Protein AF-A0A7V9Q312-F1 (afdb_monomer_lite)

Secondary structure (DSSP, 8-state):
---EEEEEEEETTEEEEEEEES-SGGG--HHHHHHH----GGGS--HHHHHHHHHHHTS--TT-EE--TT-TT-HHHHHHHHTT-EE-

Foldseek 3Di:
DWDWDWDWDDAPNDTDTFIATPDQVVVDDPVCCVPPVDGLCLRDDDPVLNVLLNVQLPAQCQAAADEDDSCRSNSNVVSNVNSVYPYD

Radius of gyration: 14.9 Å; chains: 1; bounding box: 29×22×42 Å

pLDDT: mean 92.55, std 8.04, range [53.31, 98.31]

Sequence (88 aa):
MTGTVEEAVGIAGHEILIERPRNSEALLDEDAFEHEEFLPYWAELWPSSRALARAVLGRALRNQPTLELGCGLGLPSIAAAMAGGRVV

Structure (mmCIF, N/CA/C/O backbone):
data_AF-A0A7V9Q312-F1
#
_entry.id   AF-A0A7V9Q312-F1
#
loop_
_atom_site.group_PDB
_atom_site.id
_atom_site.type_symbol
_atom_site.label_atom_id
_atom_site.label_alt_id
_atom_site.label_comp_id
_atom_site.label_asym_id
_atom_site.label_entity_id
_atom_site.label_seq_id
_atom_site.pdbx_PDB_ins_code
_atom_site.Cartn_x
_atom_site.Cartn_y
_atom_site.Cartn_z
_atom_site.occupancy
_atom_site.B_iso_or_equiv
_atom_site.auth_seq_id
_atom_site.auth_comp_id
_atom_site.auth_asym_id
_atom_site.auth_atom_id
_atom_site.pdbx_PDB_model_num
ATOM 1 N N . MET A 1 1 ? 13.901 -11.214 -17.343 1.00 53.31 1 MET A N 1
ATOM 2 C CA . MET A 1 1 ? 13.018 -12.247 -16.753 1.00 53.31 1 MET A CA 1
ATOM 3 C C . MET A 1 1 ? 11.842 -11.541 -16.107 1.00 53.31 1 MET A C 1
ATOM 5 O O . MET A 1 1 ? 12.022 -10.931 -15.060 1.00 53.31 1 MET A O 1
ATOM 9 N N . THR A 1 2 ? 10.683 -11.571 -16.757 1.00 63.34 2 THR A N 1
ATOM 10 C CA . THR A 1 2 ? 9.408 -11.072 -16.230 1.00 63.34 2 THR A CA 1
ATOM 11 C C . THR A 1 2 ? 8.850 -12.114 -15.263 1.00 63.34 2 THR A C 1
ATOM 13 O O . THR A 1 2 ? 8.564 -13.246 -15.637 1.00 63.34 2 THR A O 1
ATOM 16 N N . GLY A 1 3 ? 8.795 -11.776 -13.983 1.00 87.88 3 GLY A N 1
ATOM 17 C CA . GLY A 1 3 ? 8.318 -12.672 -12.937 1.00 87.88 3 GLY A CA 1
ATOM 18 C C . GLY A 1 3 ? 8.159 -11.914 -11.632 1.00 87.88 3 GLY A C 1
ATOM 19 O O . GLY A 1 3 ? 8.708 -10.819 -11.476 1.00 87.88 3 GLY A O 1
ATOM 20 N N . THR A 1 4 ? 7.409 -12.488 -10.704 1.00 94.12 4 THR A N 1
ATOM 21 C CA . THR A 1 4 ? 7.167 -11.892 -9.395 1.00 94.12 4 THR A CA 1
ATOM 22 C C . THR A 1 4 ? 8.206 -12.341 -8.365 1.00 94.12 4 THR A C 1
ATOM 24 O O . THR A 1 4 ? 8.991 -13.284 -8.563 1.00 94.12 4 THR A O 1
ATOM 27 N N . VAL A 1 5 ? 8.270 -11.579 -7.281 1.00 95.06 5 VAL A N 1
ATOM 28 C CA . VAL A 1 5 ? 8.936 -11.906 -6.024 1.00 95.06 5 VAL A CA 1
ATOM 29 C C . VAL A 1 5 ? 7.953 -11.662 -4.896 1.00 95.06 5 VAL A C 1
ATOM 31 O O . VAL A 1 5 ? 7.206 -10.686 -4.931 1.00 95.06 5 VAL A O 1
ATOM 34 N N . GLU A 1 6 ? 7.996 -12.515 -3.883 1.00 96.25 6 GLU A N 1
ATOM 35 C CA . GLU A 1 6 ? 7.399 -12.199 -2.592 1.00 96.25 6 GLU A CA 1
ATOM 36 C C . GLU A 1 6 ? 8.408 -11.405 -1.761 1.00 96.25 6 GLU A C 1
ATOM 38 O O . GLU A 1 6 ? 9.566 -11.801 -1.607 1.00 96.25 6 GLU A O 1
ATOM 43 N N . GLU A 1 7 ? 7.967 -10.273 -1.228 1.00 95.25 7 GLU A N 1
ATOM 44 C CA . GLU A 1 7 ? 8.712 -9.463 -0.274 1.00 95.25 7 GLU A CA 1
ATOM 45 C C . GLU A 1 7 ? 7.974 -9.447 1.066 1.00 95.25 7 GLU A C 1
ATOM 47 O O .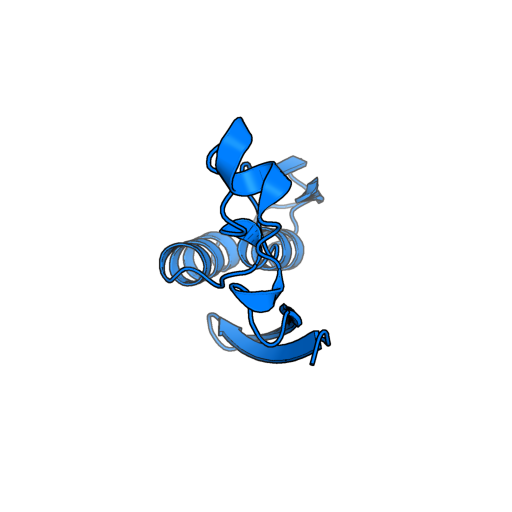 GLU A 1 7 ? 6.802 -9.075 1.143 1.00 95.25 7 GLU A O 1
ATOM 52 N N . ALA A 1 8 ? 8.671 -9.831 2.136 1.00 97.19 8 ALA A N 1
ATOM 53 C CA . ALA A 1 8 ? 8.167 -9.724 3.498 1.00 97.19 8 ALA A CA 1
ATOM 54 C C . ALA A 1 8 ? 8.398 -8.308 4.044 1.00 97.19 8 ALA A C 1
ATOM 56 O O . ALA A 1 8 ? 9.534 -7.862 4.222 1.00 97.19 8 ALA A O 1
ATOM 57 N N . VAL A 1 9 ? 7.311 -7.596 4.341 1.00 97.38 9 VAL A N 1
ATOM 58 C CA . VAL A 1 9 ? 7.340 -6.218 4.832 1.00 97.38 9 VAL A CA 1
ATOM 59 C C . VAL A 1 9 ? 6.912 -6.172 6.295 1.00 97.38 9 VAL A C 1
ATOM 61 O O . VAL A 1 9 ? 5.744 -6.353 6.636 1.00 97.38 9 VAL A O 1
ATOM 64 N N . GLY A 1 10 ? 7.863 -5.865 7.178 1.00 97.31 10 GLY A N 1
ATOM 65 C CA . GLY A 1 10 ? 7.590 -5.659 8.601 1.00 97.31 10 GLY A CA 1
ATOM 66 C C . GLY A 1 10 ? 6.904 -4.317 8.892 1.00 97.31 10 GLY A C 1
ATOM 67 O O . GLY A 1 10 ? 7.491 -3.255 8.660 1.00 97.31 10 GLY A O 1
ATOM 68 N N . ILE A 1 11 ? 5.697 -4.352 9.464 1.00 96.88 11 ILE A N 1
ATOM 69 C CA . ILE A 1 11 ? 4.899 -3.188 9.878 1.00 96.88 11 ILE A CA 1
ATOM 70 C C . ILE A 1 11 ? 4.372 -3.393 11.303 1.00 96.88 11 ILE A C 1
ATOM 72 O O . ILE A 1 11 ? 3.520 -4.235 11.550 1.00 96.88 11 ILE A O 1
ATOM 76 N N . ALA A 1 12 ? 4.868 -2.589 12.252 1.00 92.56 12 ALA A N 1
ATOM 77 C CA . ALA A 1 12 ? 4.409 -2.561 13.651 1.00 92.56 12 ALA A CA 1
ATOM 78 C C . ALA A 1 12 ? 4.297 -3.949 14.324 1.00 92.56 12 ALA A C 1
ATOM 80 O O . ALA A 1 12 ? 3.342 -4.219 15.041 1.00 92.56 12 ALA A O 1
ATOM 81 N N . GLY A 1 13 ? 5.279 -4.828 14.094 1.00 94.44 13 GLY A N 1
ATOM 82 C CA . GLY A 1 13 ? 5.303 -6.182 14.663 1.00 94.44 13 GLY A CA 1
ATOM 83 C C . GLY A 1 13 ? 4.530 -7.230 13.857 1.00 94.44 13 GLY A C 1
ATOM 84 O O . GLY A 1 13 ? 4.568 -8.403 14.213 1.00 94.44 13 GLY A O 1
ATOM 85 N N . HIS A 1 14 ? 3.886 -6.833 12.761 1.00 95.88 14 HIS A N 1
ATOM 86 C CA . HIS A 1 14 ? 3.292 -7.736 11.784 1.00 95.88 14 HIS A CA 1
ATOM 87 C C . HIS A 1 14 ? 4.201 -7.882 10.569 1.00 95.88 14 HIS A C 1
ATOM 89 O O . HIS A 1 14 ? 4.881 -6.934 10.173 1.00 95.88 14 HIS A O 1
ATOM 95 N N . GLU A 1 15 ? 4.176 -9.060 9.960 1.00 97.44 15 GLU A N 1
ATOM 96 C CA . GLU A 1 15 ? 4.808 -9.321 8.674 1.00 97.44 15 GLU A CA 1
ATOM 97 C C . GLU A 1 15 ? 3.718 -9.430 7.609 1.00 97.44 15 GLU A C 1
ATOM 99 O O . GLU A 1 15 ? 2.770 -10.201 7.761 1.00 97.44 15 GLU A O 1
ATOM 104 N N . ILE A 1 16 ? 3.826 -8.612 6.563 1.00 97.31 16 ILE A N 1
ATOM 105 C CA . ILE A 1 16 ? 2.905 -8.606 5.426 1.00 97.31 16 ILE A CA 1
ATOM 106 C C . ILE A 1 16 ? 3.688 -9.068 4.203 1.00 97.31 16 ILE A C 1
ATOM 108 O O . ILE A 1 16 ? 4.686 -8.444 3.845 1.00 97.31 16 ILE A O 1
ATOM 112 N N . LEU A 1 17 ? 3.237 -10.147 3.567 1.00 97.25 17 LEU A N 1
ATOM 113 C CA . LEU A 1 17 ? 3.806 -10.625 2.309 1.00 97.25 17 LEU A CA 1
ATOM 114 C C . LEU A 1 17 ? 3.187 -9.846 1.149 1.00 97.25 17 LEU A C 1
ATOM 116 O O . LEU A 1 17 ? 1.964 -9.786 1.019 1.00 97.25 17 LEU A O 1
ATOM 120 N N . ILE A 1 18 ? 4.039 -9.247 0.325 1.00 96.81 18 ILE A N 1
ATOM 121 C CA . ILE A 1 18 ? 3.649 -8.523 -0.881 1.00 96.81 18 ILE A CA 1
ATOM 122 C C . ILE A 1 18 ? 4.258 -9.240 -2.077 1.00 96.81 18 ILE A C 1
ATOM 124 O O . ILE A 1 18 ? 5.480 -9.320 -2.202 1.00 96.81 18 ILE A O 1
ATOM 128 N N . GLU A 1 19 ? 3.412 -9.736 -2.975 1.00 95.44 19 GLU A N 1
ATOM 129 C CA . GLU A 1 19 ? 3.861 -10.169 -4.290 1.00 95.44 19 GLU A CA 1
ATOM 130 C C . GLU A 1 19 ? 4.019 -8.939 -5.186 1.00 95.44 19 GLU A C 1
ATOM 132 O O . GLU A 1 19 ? 3.081 -8.162 -5.374 1.00 95.44 19 GLU A O 1
ATOM 137 N N . ARG A 1 20 ? 5.217 -8.743 -5.734 1.00 94.56 20 ARG A N 1
ATOM 138 C CA . ARG A 1 20 ? 5.498 -7.633 -6.645 1.00 94.56 20 ARG A CA 1
ATOM 139 C C . ARG A 1 20 ? 6.368 -8.061 -7.821 1.00 94.56 20 ARG A C 1
ATOM 141 O O . ARG A 1 20 ? 7.043 -9.091 -7.752 1.00 94.56 20 ARG A O 1
ATOM 148 N N . PRO A 1 21 ? 6.415 -7.266 -8.897 1.00 93.94 21 PRO A N 1
ATOM 149 C CA . PRO A 1 21 ? 7.361 -7.475 -9.982 1.00 93.94 21 PRO A CA 1
ATOM 150 C C . PRO A 1 21 ? 8.803 -7.519 -9.464 1.00 93.94 21 PRO A C 1
ATOM 152 O O . PRO A 1 21 ? 9.220 -6.702 -8.640 1.00 93.94 21 PRO A O 1
ATOM 155 N N . ARG A 1 22 ? 9.584 -8.482 -9.964 1.00 92.31 22 ARG A N 1
ATOM 156 C CA . ARG A 1 22 ? 11.006 -8.619 -9.618 1.00 92.31 22 ARG A CA 1
ATOM 157 C C . ARG A 1 22 ? 11.826 -7.410 -10.056 1.00 92.31 22 ARG A C 1
ATOM 159 O O . ARG A 1 22 ? 12.762 -7.029 -9.361 1.00 92.31 22 ARG A O 1
ATOM 166 N N . ASN A 1 23 ? 11.485 -6.856 -11.213 1.00 89.69 23 ASN A N 1
ATOM 167 C CA . ASN A 1 23 ? 12.077 -5.652 -11.770 1.00 89.69 23 ASN A CA 1
ATOM 168 C C . ASN A 1 23 ? 10.943 -4.787 -12.335 1.00 89.69 23 ASN A C 1
ATOM 170 O O . ASN A 1 23 ? 10.251 -5.231 -13.250 1.00 89.69 23 ASN A O 1
ATOM 174 N N . SER A 1 24 ? 10.746 -3.596 -11.773 1.00 86.12 24 SER A N 1
ATOM 175 C CA . SER A 1 24 ? 9.756 -2.617 -12.229 1.00 86.12 24 SER A CA 1
ATOM 176 C C . SER A 1 24 ? 10.138 -2.010 -13.580 1.00 86.12 24 SER A C 1
ATOM 178 O O . SER A 1 24 ? 9.272 -1.866 -14.432 1.00 86.12 24 SER A O 1
ATOM 180 N N . GLU A 1 25 ? 11.424 -1.759 -13.838 1.00 84.31 25 GLU A N 1
ATOM 181 C CA . GLU A 1 25 ? 11.920 -1.261 -15.131 1.00 84.31 25 GLU A CA 1
ATOM 182 C C . GLU A 1 25 ? 11.652 -2.251 -16.267 1.00 84.31 25 GLU A C 1
ATOM 184 O O . GLU A 1 25 ? 11.435 -1.855 -17.404 1.00 84.31 25 GLU A O 1
ATOM 189 N N . ALA A 1 26 ? 11.596 -3.551 -15.966 1.00 85.56 26 ALA A N 1
ATOM 190 C CA . ALA A 1 26 ? 11.245 -4.569 -16.957 1.00 85.56 26 ALA A CA 1
ATOM 191 C C . ALA A 1 26 ? 9.761 -4.530 -17.375 1.00 85.56 26 ALA A C 1
ATOM 193 O O . ALA A 1 26 ? 9.364 -5.311 -18.238 1.00 85.56 26 ALA A O 1
ATOM 194 N N . LEU A 1 27 ? 8.948 -3.682 -16.737 1.00 85.19 27 LEU A N 1
ATOM 195 C CA . LEU A 1 27 ? 7.565 -3.395 -17.120 1.00 85.19 27 LEU A CA 1
ATOM 196 C C . LEU A 1 27 ? 7.442 -2.133 -17.974 1.00 85.19 27 LEU A C 1
ATOM 198 O O . LEU A 1 27 ? 6.325 -1.771 -18.335 1.00 85.19 27 LEU A O 1
ATOM 202 N N . LEU A 1 28 ? 8.552 -1.439 -18.239 1.00 84.62 28 LEU A N 1
ATOM 203 C CA . LEU A 1 28 ? 8.551 -0.324 -19.170 1.00 84.62 28 LEU A CA 1
ATOM 204 C C . LEU A 1 28 ? 8.215 -0.851 -20.561 1.00 84.62 28 LEU A C 1
ATOM 206 O O . LEU A 1 28 ? 8.856 -1.770 -21.069 1.00 84.62 28 LEU A O 1
ATOM 210 N N . ASP A 1 29 ? 7.188 -0.252 -21.140 1.00 82.88 29 ASP A N 1
ATOM 211 C CA . ASP A 1 29 ? 6.792 -0.438 -22.522 1.00 82.88 29 ASP A CA 1
ATOM 212 C C . AS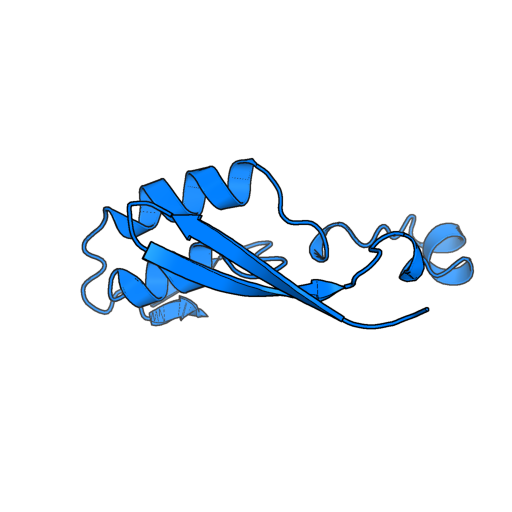P A 1 29 ? 7.264 0.807 -23.281 1.00 82.88 29 ASP A C 1
ATOM 214 O O . ASP A 1 29 ? 6.906 1.929 -22.913 1.00 82.88 29 ASP A O 1
ATOM 218 N N . GLU A 1 30 ? 8.145 0.613 -24.265 1.00 79.31 30 GLU A N 1
ATOM 219 C CA . GLU A 1 30 ? 8.775 1.710 -25.010 1.00 79.31 30 GLU A CA 1
ATOM 220 C C . GLU A 1 30 ? 7.730 2.542 -25.768 1.00 79.31 30 GLU A C 1
ATOM 222 O O . GLU A 1 30 ? 7.792 3.771 -25.728 1.00 79.31 30 GLU A O 1
ATOM 227 N N . ASP A 1 31 ? 6.709 1.899 -26.347 1.00 79.38 31 ASP A N 1
ATOM 228 C CA . ASP A 1 31 ? 5.634 2.588 -27.063 1.00 79.38 31 ASP A CA 1
ATOM 229 C C . ASP A 1 31 ? 4.776 3.414 -26.087 1.00 79.38 31 ASP A C 1
ATOM 231 O O . ASP A 1 31 ? 4.444 4.570 -26.367 1.00 79.38 31 ASP A O 1
ATOM 235 N N . ALA A 1 32 ? 4.443 2.863 -24.914 1.00 75.38 32 ALA A N 1
ATOM 236 C CA . ALA A 1 32 ? 3.683 3.584 -23.886 1.00 75.38 32 ALA A CA 1
ATOM 237 C C . ALA A 1 32 ? 4.478 4.749 -23.272 1.00 75.38 32 ALA A C 1
ATOM 239 O O . ALA A 1 32 ? 3.910 5.791 -22.933 1.00 75.38 32 ALA A O 1
ATOM 240 N N . PHE A 1 33 ? 5.795 4.598 -23.135 1.00 79.12 33 PHE A N 1
ATOM 241 C CA . PHE A 1 33 ? 6.661 5.659 -22.636 1.00 79.12 33 PHE A CA 1
ATOM 242 C C . PHE A 1 33 ? 6.778 6.819 -23.633 1.00 79.12 33 PHE A C 1
ATOM 244 O O . PHE A 1 33 ? 6.660 7.973 -23.227 1.00 79.12 33 PHE A O 1
ATOM 251 N N . GLU A 1 34 ? 6.948 6.540 -24.928 1.00 78.75 34 GLU A N 1
ATOM 252 C CA . GLU A 1 34 ? 7.068 7.584 -25.957 1.00 78.75 34 GLU A CA 1
ATOM 253 C C . GLU A 1 34 ? 5.803 8.443 -26.105 1.00 78.75 34 GLU A C 1
ATOM 255 O O . GLU A 1 34 ? 5.898 9.633 -26.410 1.00 78.75 34 GLU A O 1
ATOM 260 N N . HIS A 1 35 ? 4.622 7.861 -25.879 1.00 77.62 35 HIS A N 1
ATOM 261 C CA . HIS A 1 35 ? 3.348 8.552 -26.086 1.00 77.62 35 HIS A CA 1
ATOM 262 C C . HIS A 1 35 ? 2.760 9.158 -24.805 1.00 77.62 35 HIS A C 1
ATOM 264 O O . HIS A 1 35 ? 2.096 10.194 -24.879 1.00 77.62 35 HIS A O 1
ATOM 270 N N . GLU A 1 36 ? 2.983 8.534 -23.644 1.00 79.81 36 GLU A N 1
ATOM 271 C CA . GLU A 1 36 ? 2.315 8.899 -22.384 1.00 79.81 36 GLU A CA 1
ATOM 272 C C . GLU A 1 36 ? 3.280 9.143 -21.211 1.00 79.81 36 GLU A C 1
ATOM 274 O O . GLU A 1 36 ? 2.824 9.367 -20.090 1.00 79.81 36 GLU A O 1
ATOM 279 N N . GLU A 1 37 ? 4.601 9.089 -21.437 1.00 80.75 37 GLU A N 1
ATOM 280 C CA . GLU A 1 37 ? 5.632 9.121 -20.382 1.00 80.75 37 GLU A CA 1
ATOM 281 C C . GLU A 1 37 ? 5.343 8.106 -19.257 1.00 80.75 37 GLU A C 1
ATOM 283 O O . GLU A 1 37 ? 5.639 8.329 -18.078 1.00 80.75 37 GLU A O 1
ATOM 288 N N . PHE A 1 38 ? 4.721 6.976 -19.612 1.00 81.19 38 PHE A N 1
ATOM 289 C CA . PHE A 1 38 ? 4.271 5.997 -18.637 1.00 81.19 38 PHE A CA 1
ATOM 290 C C . PHE A 1 38 ? 5.459 5.347 -17.923 1.00 81.19 38 PHE A C 1
ATOM 292 O O . PHE A 1 38 ? 6.300 4.684 -18.529 1.00 81.19 38 PHE A O 1
ATOM 299 N N . LEU A 1 39 ? 5.481 5.486 -16.598 1.00 86.81 39 LEU A N 1
ATOM 300 C CA . LEU A 1 39 ? 6.436 4.824 -15.719 1.00 86.81 39 LEU A CA 1
ATOM 301 C C . LEU A 1 39 ? 5.681 3.926 -14.723 1.00 86.81 39 LEU A C 1
ATOM 303 O O . LEU A 1 39 ? 4.694 4.365 -14.123 1.00 86.81 39 LEU A O 1
ATOM 307 N N . PRO A 1 40 ? 6.136 2.682 -14.480 1.00 90.00 40 PRO A N 1
ATOM 308 C CA . PRO A 1 40 ? 5.433 1.691 -13.666 1.00 90.00 40 PRO A CA 1
ATOM 309 C C . PRO A 1 40 ? 5.613 1.936 -12.156 1.00 90.00 40 PRO A C 1
ATOM 311 O O . PRO A 1 40 ? 5.905 1.022 -11.389 1.00 90.00 40 PRO A O 1
ATOM 314 N N . TYR A 1 41 ? 5.410 3.170 -11.689 1.00 90.12 41 TYR A N 1
ATOM 315 C CA . TYR A 1 41 ? 5.598 3.566 -10.287 1.00 90.12 41 TYR A CA 1
ATOM 316 C C . TYR A 1 41 ? 4.720 2.803 -9.293 1.00 90.12 41 TYR A C 1
ATOM 318 O O . TYR A 1 41 ? 5.062 2.709 -8.114 1.00 90.12 41 TYR A O 1
ATOM 326 N N . TRP A 1 42 ? 3.600 2.246 -9.757 1.00 92.75 42 TRP A N 1
ATOM 327 C CA . TRP A 1 42 ? 2.725 1.399 -8.951 1.00 92.75 42 TRP A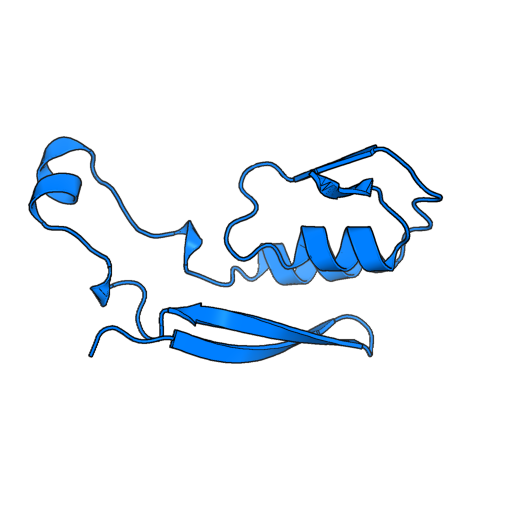 CA 1
ATOM 328 C C . TRP A 1 42 ? 3.424 0.117 -8.467 1.00 92.75 42 TRP A C 1
ATOM 330 O O . TRP A 1 42 ? 3.028 -0.422 -7.436 1.00 92.75 42 TRP A O 1
ATOM 340 N N . ALA A 1 43 ? 4.442 -0.359 -9.199 1.00 94.19 43 ALA A N 1
ATOM 341 C CA . ALA A 1 43 ? 5.148 -1.614 -8.937 1.00 94.19 43 ALA A CA 1
ATOM 342 C C . ALA A 1 43 ? 6.219 -1.497 -7.842 1.00 94.19 43 ALA A C 1
ATOM 344 O O . ALA A 1 43 ? 6.775 -2.510 -7.414 1.00 94.19 43 ALA A O 1
ATOM 345 N N . GLU A 1 44 ? 6.514 -0.275 -7.398 1.00 92.31 44 GLU A N 1
ATOM 346 C CA . GLU A 1 44 ? 7.507 0.008 -6.369 1.00 92.31 44 GLU A CA 1
ATOM 347 C C . GLU A 1 44 ? 6.882 0.114 -4.979 1.00 92.31 44 GLU A C 1
ATOM 349 O O . GLU A 1 44 ? 5.804 0.685 -4.782 1.00 92.31 44 GLU A O 1
ATOM 354 N N . LEU A 1 45 ? 7.608 -0.384 -3.975 1.00 93.31 45 LEU A N 1
ATOM 355 C CA . LEU A 1 45 ? 7.220 -0.210 -2.582 1.00 93.31 45 LEU A CA 1
ATOM 356 C C . LEU A 1 45 ? 7.838 1.067 -2.003 1.00 93.31 45 LEU A C 1
ATOM 358 O O . LEU A 1 45 ? 8.936 1.075 -1.444 1.00 93.31 45 LEU A O 1
ATOM 362 N N . TRP A 1 46 ? 7.094 2.164 -2.094 1.00 95.31 46 TRP A N 1
ATOM 363 C CA . TRP A 1 46 ? 7.560 3.476 -1.652 1.00 95.31 46 TRP A CA 1
ATOM 364 C C . TRP A 1 46 ? 7.742 3.576 -0.123 1.00 95.31 46 TRP A C 1
ATOM 366 O O . TRP A 1 46 ? 6.913 3.071 0.643 1.00 95.31 46 TRP A O 1
ATOM 376 N N . PRO A 1 47 ? 8.753 4.319 0.377 1.00 96.38 47 PRO A N 1
ATOM 377 C CA . PRO A 1 47 ? 8.926 4.551 1.816 1.00 96.38 47 PRO A CA 1
ATOM 378 C C . PRO A 1 47 ? 7.695 5.166 2.502 1.00 96.38 47 PRO A C 1
ATOM 380 O O . PRO A 1 47 ? 7.390 4.830 3.650 1.00 96.38 47 PRO A O 1
ATOM 383 N N . SER A 1 48 ? 6.963 6.033 1.795 1.00 96.69 48 SER A N 1
ATOM 384 C CA . SER A 1 48 ? 5.717 6.649 2.268 1.00 96.69 48 SER A CA 1
ATOM 385 C C . SER A 1 48 ? 4.608 5.623 2.501 1.00 96.69 48 SER A C 1
ATOM 387 O O . SER A 1 48 ? 3.890 5.731 3.491 1.00 96.69 48 SER A O 1
ATOM 389 N N . SER A 1 49 ? 4.520 4.588 1.662 1.00 97.25 49 SER A N 1
ATOM 390 C CA . SER A 1 49 ? 3.574 3.481 1.823 1.00 97.25 49 SER A CA 1
ATOM 391 C C . SER A 1 49 ? 3.799 2.751 3.154 1.00 97.25 49 SER A C 1
ATOM 393 O O . SER A 1 49 ? 2.876 2.567 3.946 1.00 97.25 49 SER A O 1
ATOM 395 N N . ARG A 1 50 ? 5.061 2.457 3.496 1.00 97.25 50 ARG A N 1
ATOM 396 C CA . ARG A 1 50 ? 5.431 1.820 4.777 1.00 97.25 50 ARG A CA 1
ATOM 397 C C . ARG A 1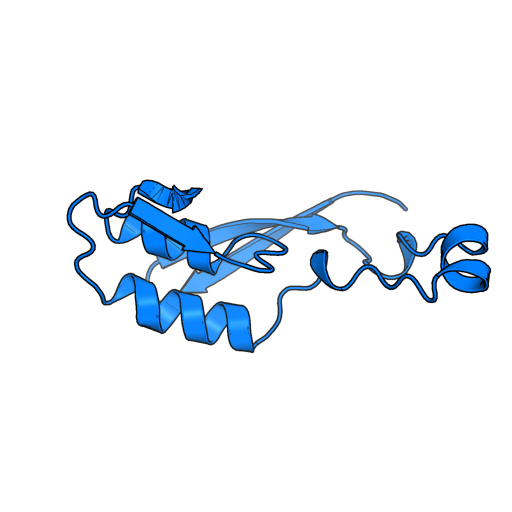 50 ? 5.095 2.706 5.980 1.00 97.25 50 ARG A C 1
ATOM 399 O O . ARG A 1 50 ? 4.638 2.212 7.014 1.00 97.25 50 ARG A O 1
ATOM 406 N N . ALA A 1 51 ? 5.323 4.014 5.857 1.00 97.56 51 ALA A N 1
ATOM 407 C CA . ALA A 1 51 ? 4.984 4.979 6.899 1.00 97.56 51 ALA A CA 1
ATOM 408 C C . ALA A 1 51 ? 3.463 5.089 7.104 1.00 97.56 51 ALA A C 1
ATOM 410 O O . ALA A 1 51 ? 2.995 5.056 8.245 1.00 97.56 51 ALA A O 1
ATOM 411 N N . LEU A 1 52 ? 2.693 5.156 6.014 1.00 98.06 52 LEU A N 1
ATOM 412 C CA . LEU A 1 52 ? 1.236 5.233 6.054 1.00 98.06 52 LEU A CA 1
ATOM 413 C C . LEU A 1 52 ? 0.620 3.950 6.618 1.00 98.06 52 LEU A C 1
ATOM 415 O O . LEU A 1 52 ? -0.220 4.032 7.510 1.00 98.06 52 LEU A O 1
ATOM 419 N N . ALA A 1 53 ? 1.089 2.779 6.184 1.00 98.19 53 ALA A N 1
ATOM 420 C CA . ALA A 1 53 ? 0.644 1.490 6.704 1.00 98.19 53 ALA A CA 1
ATOM 421 C C . ALA A 1 53 ? 0.822 1.401 8.227 1.00 98.19 53 ALA A C 1
ATOM 423 O O . ALA A 1 53 ? -0.110 1.045 8.946 1.00 98.19 53 ALA A O 1
ATOM 424 N N . ARG A 1 54 ? 1.981 1.828 8.748 1.00 97.69 54 ARG A N 1
ATOM 425 C CA . ARG A 1 54 ? 2.224 1.891 10.198 1.00 97.69 54 ARG A CA 1
ATOM 426 C C . ARG A 1 54 ? 1.250 2.832 10.910 1.00 97.69 54 ARG A C 1
ATOM 428 O O . ARG A 1 54 ? 0.744 2.492 11.975 1.00 97.69 54 ARG A O 1
ATOM 435 N N . ALA A 1 55 ? 0.999 4.009 10.339 1.00 97.81 55 ALA A N 1
ATOM 436 C CA . ALA A 1 55 ? 0.103 4.999 10.930 1.00 97.81 55 ALA A CA 1
ATOM 437 C C . ALA A 1 55 ? -1.365 4.540 10.930 1.00 97.81 55 ALA A C 1
ATOM 439 O O . ALA A 1 55 ? -2.098 4.813 11.881 1.00 97.81 55 ALA A O 1
ATOM 440 N N . VAL A 1 56 ? -1.796 3.853 9.872 1.00 97.50 56 VAL A N 1
ATOM 441 C CA . VAL A 1 56 ? -3.163 3.346 9.723 1.00 97.50 56 VAL A CA 1
ATOM 442 C C . VAL A 1 56 ? -3.403 2.122 10.600 1.00 97.50 56 VAL A C 1
ATOM 444 O O . VAL A 1 56 ? -4.447 2.060 11.243 1.00 97.50 56 VAL A O 1
ATOM 447 N N . LEU A 1 57 ? -2.439 1.202 10.698 1.00 96.56 57 LEU A N 1
ATOM 448 C CA . LEU A 1 57 ? -2.570 -0.006 11.519 1.00 96.56 57 LEU A CA 1
ATOM 449 C C . LEU A 1 57 ? -2.781 0.308 13.009 1.00 96.56 57 LEU A C 1
ATOM 451 O O . LEU A 1 57 ? -3.443 -0.439 13.718 1.00 96.56 57 LEU A O 1
ATOM 455 N N . GLY A 1 58 ? -2.265 1.448 13.479 1.00 93.94 58 GLY A N 1
ATOM 456 C CA . GLY A 1 58 ? -2.507 1.946 14.835 1.00 93.94 58 GLY A CA 1
ATOM 457 C C . GLY A 1 58 ? -3.911 2.520 15.075 1.00 93.94 58 GLY A C 1
ATOM 458 O O . GLY A 1 58 ? -4.197 2.972 16.184 1.00 93.94 58 GLY A O 1
ATOM 459 N N . ARG A 1 59 ? -4.790 2.560 14.064 1.00 94.31 59 ARG A N 1
ATOM 460 C CA . ARG A 1 59 ? -6.166 3.068 14.183 1.00 94.31 59 ARG A CA 1
ATOM 461 C C . ARG A 1 59 ? -7.145 1.926 14.450 1.00 94.31 59 ARG A C 1
ATOM 463 O O . ARG A 1 59 ? -6.945 0.802 14.022 1.00 94.31 59 ARG A O 1
ATOM 470 N N . ALA A 1 60 ? -8.266 2.240 15.098 1.00 93.38 60 ALA A N 1
ATOM 471 C CA . ALA A 1 60 ? -9.407 1.331 15.202 1.00 93.38 60 ALA A CA 1
ATOM 472 C C . ALA A 1 60 ? -10.479 1.740 14.183 1.00 93.38 60 ALA A C 1
ATOM 474 O O . ALA A 1 60 ? -11.302 2.615 14.473 1.00 93.38 60 ALA A O 1
ATOM 475 N N . LEU A 1 61 ? -10.462 1.129 12.995 1.00 96.31 61 LEU A N 1
ATOM 476 C CA . LEU A 1 61 ? -11.338 1.517 11.887 1.00 96.31 61 LEU A CA 1
ATOM 477 C C . LEU A 1 61 ? -12.758 0.950 11.998 1.00 96.31 61 LEU A C 1
ATOM 479 O O . LEU A 1 61 ? -13.640 1.485 11.352 1.00 96.31 61 LEU A O 1
ATOM 483 N N . ARG A 1 62 ? -13.040 -0.047 12.849 1.00 95.38 62 ARG A N 1
ATOM 484 C CA . ARG A 1 62 ? -14.415 -0.450 13.250 1.00 95.38 62 ARG A CA 1
ATOM 485 C C . ARG A 1 62 ? -15.432 -0.547 12.088 1.00 95.38 62 ARG A C 1
ATOM 487 O O . ARG A 1 62 ? -16.493 0.074 12.138 1.00 95.38 62 ARG A O 1
ATOM 494 N N . ASN A 1 63 ? -15.122 -1.325 11.055 1.00 96.81 63 ASN A N 1
ATOM 495 C CA . ASN A 1 63 ? -15.921 -1.521 9.834 1.00 96.81 63 ASN A CA 1
ATOM 496 C C . ASN A 1 63 ? -16.148 -0.257 8.977 1.00 96.81 63 ASN A C 1
ATOM 498 O O . ASN A 1 63 ? -17.057 -0.234 8.139 1.00 96.81 63 ASN A O 1
ATOM 502 N N . GLN A 1 64 ? -15.340 0.793 9.153 1.00 98.00 64 GLN A N 1
ATOM 503 C CA . GLN A 1 64 ? -15.448 2.017 8.358 1.00 98.00 64 GLN A CA 1
ATOM 504 C C . GLN A 1 64 ? -15.134 1.747 6.876 1.00 98.00 64 GLN A C 1
ATOM 506 O O . GLN A 1 64 ? -14.121 1.101 6.583 1.00 98.00 64 GLN A O 1
ATOM 511 N N . PRO A 1 65 ? -15.961 2.251 5.937 1.00 98.25 65 PRO A N 1
ATOM 512 C CA . PRO A 1 65 ? -15.600 2.275 4.523 1.00 98.25 65 PRO A CA 1
ATOM 513 C C . PRO A 1 65 ? -14.288 3.045 4.350 1.00 98.25 65 PRO A C 1
ATOM 515 O O . PRO A 1 65 ? -14.161 4.164 4.844 1.00 98.25 65 PRO A O 1
ATOM 518 N N . THR A 1 66 ? -13.311 2.439 3.685 1.00 98.19 66 THR A N 1
ATOM 519 C CA . THR A 1 66 ? -11.965 2.996 3.515 1.00 98.19 66 THR A CA 1
ATOM 520 C C . THR A 1 66 ? -11.577 2.913 2.045 1.00 98.19 66 THR A C 1
ATOM 522 O O . THR A 1 66 ? -11.760 1.870 1.433 1.00 98.19 66 THR A O 1
ATOM 525 N N . LEU A 1 67 ? -11.054 4.006 1.496 1.00 97.94 67 LEU A N 1
ATOM 526 C CA . LEU A 1 67 ? -10.566 4.094 0.121 1.00 97.94 67 LEU A CA 1
ATOM 527 C C . LEU A 1 67 ? -9.110 4.551 0.155 1.00 97.94 67 LEU A C 1
ATOM 529 O O . LEU A 1 67 ? -8.800 5.553 0.807 1.00 97.94 67 LEU A O 1
ATOM 533 N N . GLU A 1 68 ? -8.239 3.846 -0.560 1.00 97.75 68 GLU A N 1
ATOM 534 C CA . GLU A 1 68 ? -6.864 4.278 -0.805 1.00 97.75 68 GLU A CA 1
ATOM 535 C C . GLU A 1 68 ? -6.714 4.747 -2.256 1.00 97.75 68 GLU A C 1
ATOM 537 O O . GLU A 1 68 ? -6.893 3.984 -3.200 1.00 97.75 68 GLU A O 1
ATOM 542 N N . LEU A 1 69 ? -6.360 6.018 -2.444 1.00 96.94 69 LEU A N 1
ATOM 543 C CA . LEU A 1 69 ? -6.067 6.564 -3.767 1.00 96.94 69 LEU A CA 1
ATOM 544 C C . LEU A 1 69 ? -4.586 6.370 -4.088 1.00 96.94 69 LEU A C 1
ATOM 546 O O . LEU A 1 69 ? -3.731 6.752 -3.292 1.00 96.94 69 LEU A O 1
ATOM 550 N N . GLY A 1 70 ? -4.295 5.808 -5.264 1.00 95.06 70 GLY A N 1
ATOM 551 C CA . GLY A 1 70 ? -2.921 5.499 -5.665 1.00 95.06 70 GLY A CA 1
ATOM 552 C C . GLY A 1 70 ? -2.308 4.373 -4.830 1.00 95.06 70 GLY A C 1
ATOM 553 O O . GLY A 1 70 ? -1.173 4.492 -4.380 1.00 95.06 70 GLY A O 1
ATOM 554 N N . CYS A 1 71 ? -3.064 3.295 -4.602 1.00 96.12 71 CYS A N 1
ATOM 555 C CA . CYS A 1 71 ? -2.687 2.227 -3.675 1.00 96.12 71 CYS A CA 1
ATOM 556 C C . CYS A 1 71 ? -1.437 1.432 -4.089 1.00 96.12 71 CYS A C 1
ATOM 558 O O . CYS A 1 71 ? -0.782 0.844 -3.229 1.00 96.12 71 CYS A O 1
ATOM 560 N N . GLY A 1 72 ? -1.070 1.425 -5.376 1.00 96.00 72 GLY A N 1
ATOM 561 C CA . GLY A 1 72 ? 0.087 0.675 -5.875 1.00 96.00 72 GLY A CA 1
ATOM 562 C C . GLY A 1 72 ? 0.005 -0.800 -5.471 1.00 96.00 72 GLY A C 1
ATOM 563 O O . GLY A 1 72 ? -0.970 -1.474 -5.786 1.00 96.00 72 GLY A O 1
ATOM 564 N N . LEU A 1 73 ? 0.996 -1.280 -4.713 1.00 96.75 73 LEU A N 1
ATOM 565 C CA . LEU A 1 73 ? 1.034 -2.643 -4.157 1.00 96.75 73 LEU A CA 1
ATOM 566 C C . LEU A 1 73 ? 0.098 -2.875 -2.945 1.00 96.75 73 LEU A C 1
ATOM 568 O O . LEU A 1 73 ? 0.064 -3.972 -2.395 1.00 96.75 73 LEU A O 1
ATOM 572 N N . GLY A 1 74 ? -0.635 -1.859 -2.482 1.00 97.38 74 GLY A N 1
ATOM 573 C CA . GLY A 1 74 ? -1.729 -2.002 -1.511 1.00 97.38 74 GLY A CA 1
ATOM 574 C C . GLY A 1 74 ? -1.322 -2.194 -0.046 1.00 97.38 74 GLY A C 1
ATOM 575 O O . GLY A 1 74 ? -2.163 -2.548 0.780 1.00 97.38 74 GLY A O 1
ATOM 576 N N . LEU A 1 75 ? -0.059 -1.958 0.327 1.00 98.12 75 LEU A N 1
ATOM 577 C CA . LEU A 1 75 ? 0.402 -2.139 1.712 1.00 98.12 75 LEU A CA 1
ATOM 578 C C . LEU A 1 75 ? -0.431 -1.344 2.753 1.00 98.12 75 LEU A C 1
ATOM 580 O O . LEU A 1 75 ? -0.781 -1.923 3.788 1.00 98.12 75 LEU A O 1
ATOM 584 N N . PRO A 1 76 ? -0.799 -0.063 2.535 1.00 98.12 76 PRO A N 1
ATOM 585 C CA . PRO A 1 76 ? -1.620 0.679 3.489 1.00 98.12 76 PRO A CA 1
ATOM 586 C C . PRO A 1 76 ? -3.071 0.193 3.517 1.00 98.12 76 PRO A C 1
ATOM 588 O O . PRO A 1 76 ? -3.662 0.142 4.595 1.00 98.12 76 PRO A O 1
ATOM 591 N N . SER A 1 77 ? -3.620 -0.234 2.379 1.00 98.31 77 SER A N 1
ATOM 592 C CA . SER A 1 77 ? -4.910 -0.927 2.292 1.00 98.31 77 SER A CA 1
ATOM 593 C C . SER A 1 77 ? -4.9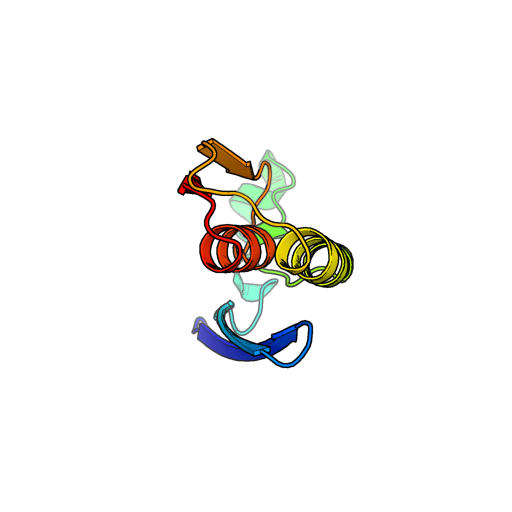45 -2.208 3.126 1.00 98.31 77 SER A C 1
ATOM 595 O O . SER A 1 77 ? -5.879 -2.410 3.902 1.00 98.31 77 SER A O 1
ATOM 597 N N . ILE A 1 78 ? -3.908 -3.046 3.061 1.00 98.00 78 ILE A N 1
ATOM 598 C CA . ILE A 1 78 ? -3.816 -4.256 3.894 1.00 98.00 78 ILE A CA 1
ATOM 599 C C . ILE A 1 78 ? -3.786 -3.875 5.379 1.00 98.00 78 ILE A C 1
ATOM 601 O O . ILE A 1 78 ? -4.554 -4.416 6.177 1.00 98.00 78 ILE A O 1
ATOM 605 N N . ALA A 1 79 ? -2.971 -2.885 5.751 1.00 98.00 79 ALA A N 1
ATOM 606 C CA . ALA A 1 79 ? -2.929 -2.372 7.118 1.00 98.00 79 ALA A CA 1
ATOM 607 C C . ALA A 1 79 ? -4.287 -1.805 7.585 1.00 98.00 79 ALA A C 1
ATOM 609 O O . ALA A 1 79 ? -4.676 -2.003 8.737 1.00 98.00 79 ALA A O 1
ATOM 610 N N . ALA A 1 80 ? -5.039 -1.143 6.702 1.00 98.25 80 ALA A N 1
ATOM 611 C CA . ALA A 1 80 ? -6.389 -0.663 6.986 1.00 98.25 80 ALA A CA 1
ATOM 612 C C . ALA A 1 80 ? -7.376 -1.818 7.204 1.00 98.25 80 ALA A C 1
ATOM 614 O O . ALA A 1 80 ? -8.158 -1.787 8.154 1.00 98.25 80 ALA A O 1
ATOM 615 N N . ALA A 1 81 ? -7.321 -2.862 6.377 1.00 97.94 81 ALA A N 1
ATOM 616 C CA . ALA A 1 81 ? -8.149 -4.051 6.556 1.00 97.94 81 ALA A CA 1
ATOM 617 C C . ALA A 1 81 ? -7.841 -4.751 7.892 1.00 97.94 81 ALA A C 1
ATOM 619 O O . ALA A 1 81 ? -8.759 -5.081 8.642 1.00 97.94 81 ALA A O 1
ATOM 620 N N . MET A 1 82 ? -6.558 -4.881 8.250 1.00 97.31 82 MET A N 1
ATOM 621 C CA . MET A 1 82 ? -6.119 -5.413 9.549 1.00 97.31 82 MET A CA 1
ATOM 622 C C . MET A 1 82 ? -6.602 -4.557 10.730 1.00 97.31 82 MET A C 1
ATOM 624 O O . MET A 1 82 ? -6.988 -5.092 11.767 1.00 97.31 82 MET A O 1
ATOM 62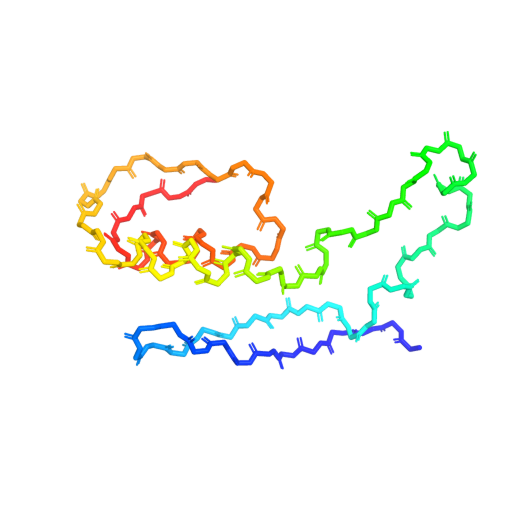8 N N . ALA A 1 83 ? -6.652 -3.234 10.561 1.00 97.44 83 ALA A N 1
ATOM 629 C CA . ALA A 1 83 ? -7.239 -2.290 11.516 1.00 97.44 83 ALA A CA 1
ATOM 630 C C . ALA A 1 83 ? -8.788 -2.315 11.558 1.00 97.44 83 ALA A C 1
ATOM 632 O O . ALA A 1 83 ? -9.414 -1.530 12.284 1.00 97.44 83 ALA A O 1
ATOM 633 N N . GLY A 1 84 ? -9.424 -3.207 10.791 1.00 98.00 84 GLY A N 1
ATOM 634 C CA . GLY A 1 84 ? -10.870 -3.413 10.742 1.00 98.00 84 GLY A CA 1
ATOM 635 C C . GLY A 1 84 ? -11.610 -2.499 9.766 1.00 98.00 84 GLY A C 1
ATOM 636 O O . GLY A 1 84 ? -12.798 -2.257 9.961 1.00 98.00 84 GLY A O 1
ATOM 637 N N . GLY A 1 85 ? -10.937 -1.929 8.766 1.00 98.25 85 GLY A N 1
ATOM 638 C CA . GLY A 1 85 ? -11.565 -1.150 7.696 1.00 98.25 85 GLY A CA 1
ATOM 639 C C . GLY A 1 85 ? -12.210 -2.038 6.627 1.00 98.25 85 GLY A C 1
ATOM 640 O O . GLY A 1 85 ? -11.736 -3.137 6.349 1.00 98.25 85 GLY A O 1
ATOM 641 N N . ARG A 1 86 ? -13.282 -1.552 5.988 1.00 98.31 86 ARG A N 1
ATOM 642 C CA . ARG A 1 86 ? -13.817 -2.134 4.747 1.00 98.31 86 ARG A CA 1
ATOM 643 C C . ARG A 1 86 ? -13.187 -1.415 3.565 1.00 98.31 86 ARG A C 1
ATOM 645 O O . ARG A 1 86 ? -13.668 -0.353 3.170 1.00 98.31 86 ARG A O 1
ATOM 652 N N . VAL A 1 87 ? -12.087 -1.971 3.084 1.00 98.06 87 VAL A N 1
ATOM 653 C CA . VAL A 1 87 ? -11.239 -1.349 2.069 1.00 98.06 87 VAL A CA 1
ATOM 654 C C . VAL A 1 87 ? -11.776 -1.625 0.667 1.00 98.06 87 VAL A C 1
ATOM 656 O O . VAL A 1 87 ? -12.283 -2.720 0.412 1.00 98.06 87 VAL A O 1
ATOM 659 N N . VAL A 1 88 ? -11.683 -0.620 -0.203 1.00 94.31 88 VAL A N 1
ATOM 660 C CA . VAL A 1 88 ? -11.955 -0.677 -1.645 1.00 94.31 88 VAL A CA 1
ATOM 661 C C . VAL A 1 88 ? -10.781 -0.053 -2.381 1.00 94.31 88 VAL A C 1
ATOM 663 O O . VAL A 1 88 ? -10.267 0.971 -1.870 1.00 94.31 88 VAL A O 1
#